Protein AF-A0A350LXK6-F1 (afdb_monomer)

pLDDT: mean 84.88, std 10.79, range [40.69, 96.62]

Structure (mmCIF, N/CA/C/O backbone):
data_AF-A0A350LXK6-F1
#
_entry.id   AF-A0A350LXK6-F1
#
loop_
_atom_site.group_PDB
_atom_site.id
_atom_site.type_symbol
_atom_site.label_atom_id
_atom_site.label_alt_id
_atom_site.label_comp_id
_atom_site.label_asym_id
_atom_site.label_entity_id
_atom_site.label_seq_id
_atom_site.pdbx_PDB_ins_code
_atom_site.Cartn_x
_atom_site.Cartn_y
_atom_site.Cartn_z
_atom_site.occupancy
_atom_site.B_iso_or_equiv
_atom_site.auth_seq_id
_atom_site.auth_comp_id
_atom_site.auth_asym_id
_atom_site.auth_atom_id
_atom_site.pdbx_PDB_model_num
ATOM 1 N N . MET A 1 1 ? -2.486 2.659 33.136 1.00 40.69 1 MET A N 1
ATOM 2 C CA . MET A 1 1 ? -1.897 3.719 32.292 1.00 40.69 1 MET A CA 1
ATO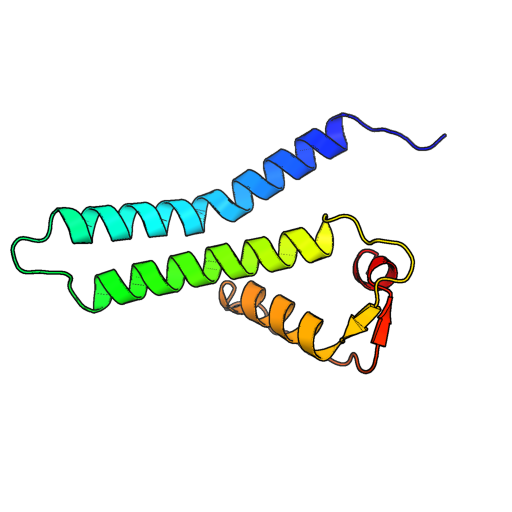M 3 C C . MET A 1 1 ? -1.773 3.173 30.884 1.00 40.69 1 MET A C 1
ATOM 5 O O . MET A 1 1 ? -1.453 1.992 30.789 1.00 40.69 1 MET A O 1
ATOM 9 N N . PRO A 1 2 ? -2.044 3.956 29.827 1.00 50.66 2 PRO A N 1
ATOM 10 C CA . PRO A 1 2 ? -1.639 3.547 28.489 1.00 50.66 2 PRO A CA 1
ATOM 11 C C . PRO A 1 2 ? -0.118 3.404 28.526 1.00 50.66 2 PRO A C 1
ATOM 13 O O . PRO A 1 2 ? 0.569 4.293 29.026 1.00 50.66 2 PRO A O 1
ATOM 16 N N . GLN A 1 3 ? 0.399 2.250 28.121 1.00 60.03 3 GLN A N 1
ATOM 17 C CA . GLN A 1 3 ? 1.832 2.108 27.928 1.00 60.03 3 GLN A CA 1
ATOM 18 C C . GLN A 1 3 ? 2.158 2.863 26.642 1.00 60.03 3 GLN A C 1
ATOM 20 O O . GLN A 1 3 ? 2.012 2.316 25.553 1.00 60.03 3 GLN A O 1
ATOM 25 N N . ASP A 1 4 ? 2.539 4.133 26.772 1.00 60.44 4 ASP A N 1
ATOM 26 C CA . ASP A 1 4 ? 3.328 4.805 25.746 1.00 60.44 4 ASP A CA 1
ATOM 27 C C . ASP A 1 4 ? 4.677 4.088 25.730 1.00 60.44 4 ASP A C 1
ATOM 29 O O . ASP A 1 4 ? 5.599 4.454 26.454 1.00 60.44 4 ASP A O 1
ATOM 33 N N . ASP A 1 5 ? 4.730 2.971 25.010 1.00 71.06 5 ASP A N 1
ATOM 34 C CA . ASP A 1 5 ? 5.942 2.197 24.824 1.00 71.06 5 ASP A CA 1
ATOM 35 C C . ASP A 1 5 ? 6.743 2.877 23.703 1.00 71.06 5 ASP A C 1
ATOM 37 O O . ASP A 1 5 ? 6.365 2.761 22.530 1.00 71.06 5 ASP A O 1
ATOM 41 N N . PRO A 1 6 ? 7.802 3.649 24.016 1.00 68.31 6 PRO A N 1
ATOM 42 C CA . PRO A 1 6 ? 8.625 4.290 22.993 1.00 68.31 6 PRO A CA 1
ATOM 43 C C . PRO A 1 6 ? 9.211 3.265 22.011 1.00 68.31 6 PRO A C 1
ATOM 45 O O . PRO A 1 6 ? 9.467 3.609 20.852 1.00 68.31 6 PRO A O 1
ATOM 48 N N . ASP A 1 7 ? 9.331 1.999 22.423 1.00 82.94 7 ASP A N 1
ATOM 49 C CA . ASP A 1 7 ? 9.780 0.926 21.550 1.00 82.94 7 ASP A CA 1
ATOM 50 C C . ASP A 1 7 ? 8.723 0.598 20.490 1.00 82.94 7 ASP A C 1
ATOM 52 O O . ASP A 1 7 ? 9.080 0.271 19.361 1.00 82.94 7 ASP A O 1
ATOM 56 N N . PHE A 1 8 ? 7.425 0.773 20.762 1.00 85.56 8 PHE A N 1
ATOM 57 C CA . PHE A 1 8 ? 6.372 0.504 19.777 1.00 85.56 8 PHE A CA 1
ATOM 58 C C . PHE A 1 8 ? 6.454 1.439 18.564 1.00 85.56 8 PHE A C 1
ATOM 60 O O . PHE A 1 8 ? 6.345 0.990 17.417 1.00 85.56 8 PHE A O 1
ATOM 67 N N . ALA A 1 9 ? 6.687 2.734 18.790 1.00 89.25 9 ALA A N 1
ATOM 68 C CA . ALA A 1 9 ? 6.861 3.697 17.704 1.00 89.25 9 ALA A CA 1
ATOM 69 C C . ALA A 1 9 ? 8.123 3.384 16.880 1.00 89.25 9 ALA A C 1
ATOM 71 O O . ALA A 1 9 ? 8.076 3.395 15.646 1.00 89.25 9 ALA A O 1
ATOM 72 N N . ALA A 1 10 ? 9.228 3.037 17.549 1.00 91.25 10 ALA A N 1
ATOM 73 C CA . ALA A 1 10 ? 10.476 2.652 16.894 1.00 91.25 10 ALA A CA 1
ATOM 74 C C . ALA A 1 10 ? 10.334 1.349 16.081 1.00 91.25 10 ALA A C 1
ATOM 76 O O . ALA A 1 10 ? 10.771 1.284 14.930 1.00 91.25 10 ALA A O 1
ATOM 77 N N . LEU A 1 11 ? 9.669 0.330 16.635 1.00 92.25 11 LEU A N 1
ATOM 78 C CA . LEU A 1 11 ? 9.391 -0.945 15.969 1.00 92.25 11 LEU A CA 1
ATOM 79 C C . LEU A 1 11 ? 8.460 -0.765 14.766 1.00 92.25 11 LEU A C 1
ATOM 81 O O . LEU A 1 11 ? 8.715 -1.332 13.702 1.00 92.25 11 LEU A O 1
ATOM 85 N N . THR A 1 12 ? 7.424 0.067 14.895 1.00 92.06 12 THR A N 1
ATOM 86 C CA . THR A 1 12 ? 6.516 0.399 13.786 1.00 92.06 12 THR A CA 1
ATOM 87 C C . THR A 1 12 ? 7.266 1.126 12.671 1.00 92.06 12 THR A C 1
ATOM 89 O O . THR A 1 12 ? 7.142 0.758 11.503 1.00 92.06 12 THR A O 1
ATOM 92 N N . GLY A 1 13 ? 8.107 2.107 13.018 1.00 93.00 13 GLY A N 1
ATOM 93 C CA . GLY A 1 13 ? 8.974 2.794 12.059 1.00 93.00 13 GLY A CA 1
ATOM 94 C C . GLY A 1 13 ? 9.918 1.831 11.334 1.00 93.00 13 GLY A C 1
ATOM 95 O O . GLY A 1 13 ? 9.986 1.843 10.106 1.00 93.00 13 GLY A O 1
ATOM 96 N N . SER A 1 14 ? 10.579 0.936 12.074 1.00 94.62 14 SER A N 1
ATOM 97 C CA . SER A 1 14 ? 11.444 -0.108 11.507 1.00 94.62 14 SER A CA 1
ATOM 98 C C . SER A 1 14 ? 10.684 -1.013 10.532 1.00 94.62 14 SER A C 1
ATOM 100 O O . SER A 1 14 ? 11.153 -1.268 9.421 1.00 94.62 14 SER A O 1
ATOM 102 N N . ARG A 1 15 ? 9.464 -1.433 10.892 1.00 94.12 15 ARG A N 1
ATOM 103 C CA . ARG A 1 15 ? 8.615 -2.267 10.036 1.00 94.12 15 ARG A CA 1
ATOM 104 C C . ARG A 1 15 ? 8.195 -1.558 8.749 1.00 94.12 15 ARG A C 1
ATOM 106 O O . ARG A 1 15 ? 8.254 -2.167 7.683 1.00 94.12 15 ARG A O 1
ATOM 113 N N . ILE A 1 16 ? 7.796 -0.289 8.837 1.00 95.00 16 ILE A N 1
ATOM 114 C CA . ILE A 1 16 ? 7.445 0.536 7.672 1.00 95.00 16 ILE A CA 1
ATOM 115 C C . ILE A 1 16 ? 8.646 0.652 6.726 1.00 95.00 16 ILE A C 1
ATOM 117 O O . ILE A 1 16 ? 8.504 0.420 5.525 1.00 95.00 16 ILE A O 1
ATOM 121 N N . CYS A 1 17 ? 9.832 0.963 7.261 1.00 96.62 17 CYS A N 1
ATOM 122 C CA . CYS A 1 17 ? 11.063 1.051 6.476 1.00 96.62 17 CYS A CA 1
ATOM 123 C C . CYS A 1 17 ? 11.403 -0.283 5.801 1.00 96.62 17 CYS A C 1
ATOM 125 O O . CYS A 1 17 ? 11.682 -0.310 4.605 1.00 96.62 17 CYS A O 1
ATOM 127 N N . HIS A 1 18 ? 11.334 -1.389 6.544 1.00 95.19 18 HIS A N 1
ATOM 128 C CA . HIS A 1 18 ? 11.590 -2.731 6.028 1.00 95.19 18 HIS A CA 1
ATOM 129 C C . HIS A 1 18 ? 10.654 -3.096 4.866 1.00 95.19 18 HIS A C 1
ATOM 131 O O . HIS A 1 18 ? 11.114 -3.521 3.806 1.00 95.19 18 HIS A O 1
ATOM 137 N N . ASP A 1 19 ? 9.345 -2.905 5.040 1.00 94.00 19 ASP A N 1
ATOM 138 C CA . ASP A 1 19 ? 8.347 -3.336 4.055 1.00 94.00 19 ASP A CA 1
ATOM 139 C C . ASP A 1 19 ? 8.384 -2.497 2.767 1.00 94.00 19 ASP A C 1
ATOM 141 O O . ASP A 1 19 ? 8.031 -2.994 1.695 1.00 94.00 19 ASP A O 1
ATOM 145 N N . LEU A 1 20 ? 8.843 -1.243 2.846 1.00 94.94 20 LEU A N 1
ATOM 146 C CA . LEU A 1 20 ? 9.023 -0.371 1.682 1.00 94.94 20 LEU A CA 1
ATOM 147 C C . LEU A 1 20 ? 10.393 -0.521 1.010 1.00 94.94 20 LEU A C 1
ATOM 149 O O . LEU A 1 20 ? 10.504 -0.218 -0.178 1.00 94.94 20 LEU A O 1
ATOM 153 N N . ALA A 1 21 ? 11.417 -1.006 1.718 1.00 94.62 21 ALA A N 1
ATOM 154 C CA . ALA A 1 21 ? 12.788 -1.056 1.210 1.00 94.62 21 ALA A CA 1
ATOM 155 C C . ALA A 1 21 ? 12.905 -1.829 -0.112 1.00 94.62 21 ALA A C 1
ATOM 157 O O . ALA A 1 21 ? 13.515 -1.343 -1.062 1.00 94.62 21 ALA A O 1
ATOM 158 N N . SER A 1 22 ? 12.290 -3.012 -0.197 1.00 91.75 22 SER A N 1
ATOM 159 C CA . SER A 1 22 ? 12.375 -3.861 -1.391 1.00 91.75 22 SER A CA 1
ATOM 160 C C . SER A 1 22 ? 11.710 -3.245 -2.635 1.00 91.75 22 SER A C 1
ATOM 162 O O . SER A 1 22 ? 12.413 -3.078 -3.635 1.00 91.75 22 SER A O 1
ATOM 164 N N . PRO A 1 23 ? 10.413 -2.867 -2.623 1.00 92.75 23 PRO A N 1
ATOM 165 C CA . PRO A 1 23 ? 9.779 -2.310 -3.818 1.00 92.75 23 PRO A CA 1
ATOM 166 C C . PRO A 1 23 ? 10.344 -0.936 -4.213 1.00 92.75 23 PRO A C 1
ATOM 168 O O . PRO A 1 23 ? 10.408 -0.625 -5.400 1.00 92.75 23 PRO A O 1
ATOM 171 N N . VAL A 1 24 ? 10.813 -0.125 -3.256 1.00 95.31 24 VAL A N 1
ATOM 172 C CA . VAL A 1 24 ? 11.494 1.146 -3.564 1.00 95.31 24 VAL A CA 1
ATOM 173 C C . VAL A 1 24 ? 12.872 0.901 -4.179 1.00 95.31 24 VAL A C 1
ATOM 175 O O . VAL A 1 24 ? 13.208 1.533 -5.177 1.00 95.31 24 VAL A O 1
ATOM 178 N N . GLY A 1 25 ? 13.651 -0.037 -3.634 1.00 93.31 25 GLY A N 1
ATOM 179 C CA . GLY A 1 25 ? 14.954 -0.408 -4.188 1.00 93.31 25 GLY A CA 1
ATOM 180 C C . GLY A 1 25 ? 14.846 -0.910 -5.628 1.00 93.31 25 GLY A C 1
ATOM 181 O O . GLY A 1 25 ? 15.568 -0.434 -6.497 1.00 93.31 25 GLY A O 1
ATOM 182 N N . ALA A 1 26 ? 13.878 -1.788 -5.908 1.00 91.31 26 ALA A N 1
ATOM 183 C CA . ALA A 1 26 ? 13.629 -2.286 -7.261 1.00 91.31 26 ALA A CA 1
ATOM 184 C C . ALA A 1 26 ? 13.218 -1.170 -8.242 1.00 91.31 26 ALA A C 1
ATOM 186 O O . ALA A 1 26 ? 13.658 -1.167 -9.392 1.00 91.31 26 ALA A O 1
ATOM 187 N N . ALA A 1 27 ? 12.435 -0.183 -7.788 1.00 92.31 27 ALA A N 1
ATOM 188 C CA . ALA A 1 27 ? 12.092 0.982 -8.600 1.00 92.31 27 ALA A CA 1
ATOM 189 C C . ALA A 1 27 ? 13.321 1.854 -8.924 1.00 92.31 27 ALA A C 1
ATOM 191 O O . ALA A 1 27 ? 13.459 2.318 -10.055 1.00 92.31 27 ALA A O 1
ATOM 192 N N . LEU A 1 28 ? 14.233 2.052 -7.967 1.00 91.62 28 LEU A N 1
ATOM 193 C CA . LEU A 1 28 ? 15.483 2.785 -8.201 1.00 91.62 28 LEU A CA 1
ATOM 194 C C . LEU A 1 28 ? 16.377 2.061 -9.214 1.00 91.62 28 LEU A C 1
ATOM 196 O O . LEU A 1 28 ? 16.830 2.686 -10.167 1.00 91.62 28 LEU A O 1
ATOM 200 N N . THR A 1 29 ? 16.547 0.743 -9.077 1.00 89.38 29 THR A N 1
ATOM 201 C CA . THR A 1 29 ? 17.282 -0.074 -10.056 1.00 89.38 29 THR A CA 1
ATOM 202 C C . THR A 1 29 ? 16.663 0.015 -11.453 1.00 89.38 29 THR A C 1
ATOM 204 O O . THR A 1 29 ? 17.375 0.178 -12.440 1.00 89.38 29 THR A O 1
ATOM 207 N N . GLY A 1 30 ? 15.329 -0.023 -11.548 1.00 87.81 30 GLY A N 1
ATOM 208 C CA . GLY A 1 30 ? 14.628 0.195 -12.813 1.00 87.81 30 GLY A CA 1
ATOM 209 C C . GLY A 1 30 ? 14.972 1.552 -13.432 1.00 87.81 30 GLY A C 1
ATOM 210 O O . GLY A 1 30 ? 15.295 1.617 -14.612 1.00 87.81 30 GLY A O 1
ATOM 211 N N . LEU A 1 31 ? 14.968 2.627 -12.638 1.00 88.75 31 LEU A N 1
ATOM 212 C CA . LEU A 1 31 ? 15.315 3.973 -13.101 1.00 88.75 31 LEU A CA 1
ATOM 213 C C . LEU A 1 31 ? 16.774 4.087 -13.577 1.00 88.75 31 LEU A C 1
ATOM 215 O O . LEU A 1 31 ? 17.035 4.758 -14.576 1.00 88.75 31 LEU A O 1
ATOM 219 N N . GLU A 1 32 ? 17.711 3.424 -12.898 1.00 87.94 32 GLU A N 1
ATOM 220 C CA . GLU A 1 32 ? 19.119 3.376 -13.308 1.00 87.94 32 GLU A CA 1
ATOM 221 C C . GLU A 1 32 ? 19.268 2.775 -14.712 1.00 87.94 32 GLU A C 1
ATOM 223 O O . GLU A 1 32 ? 19.949 3.366 -15.555 1.00 87.94 32 GLU A O 1
ATOM 228 N N . PHE A 1 33 ? 18.557 1.682 -15.012 1.00 86.25 33 PHE A N 1
ATOM 229 C CA . PHE A 1 33 ? 18.548 1.091 -16.355 1.00 86.25 33 PHE A CA 1
ATOM 230 C C . PHE A 1 33 ? 18.017 2.060 -17.414 1.00 86.25 33 PHE A C 1
ATOM 232 O O . PHE A 1 33 ? 18.665 2.246 -18.445 1.00 86.25 33 PHE A O 1
ATOM 239 N N . LEU A 1 34 ? 16.919 2.771 -17.129 1.00 84.94 34 LEU A N 1
ATOM 240 C CA . LEU A 1 34 ? 16.373 3.782 -18.046 1.00 84.94 34 LEU A CA 1
ATOM 241 C C . LEU A 1 34 ? 17.375 4.904 -18.340 1.00 84.94 34 LEU A C 1
ATOM 243 O O . LEU A 1 34 ? 17.423 5.412 -19.459 1.00 84.94 34 LEU A O 1
ATOM 247 N N . SER A 1 35 ? 18.164 5.299 -17.338 1.00 83.50 35 SER A N 1
ATOM 248 C CA . SER A 1 35 ? 19.146 6.380 -17.465 1.00 83.50 35 SER A CA 1
ATOM 249 C C . SER A 1 35 ? 20.411 5.973 -18.231 1.00 83.50 35 SER A C 1
ATOM 251 O O . SER A 1 35 ? 21.023 6.814 -18.887 1.00 83.50 35 SER A O 1
ATOM 253 N N . G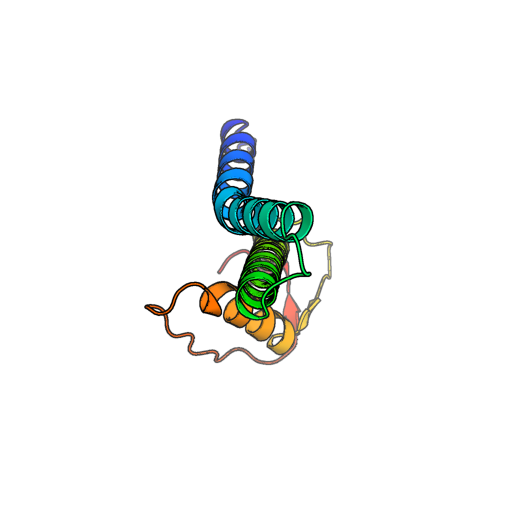LY A 1 36 ? 20.794 4.693 -18.168 1.00 79.62 36 GLY A N 1
ATOM 254 C CA . GLY A 1 36 ? 21.974 4.145 -18.844 1.00 79.62 36 GLY A CA 1
ATOM 255 C C . GLY A 1 36 ? 21.703 3.576 -20.242 1.00 79.62 36 GLY A C 1
ATOM 256 O O . GLY A 1 36 ? 22.647 3.274 -20.976 1.00 79.62 36 GLY A O 1
ATOM 257 N N . ALA A 1 37 ? 20.434 3.422 -20.628 1.00 74.50 37 ALA A N 1
ATOM 258 C CA . ALA A 1 37 ? 20.045 2.782 -21.879 1.00 74.50 37 ALA A CA 1
ATOM 259 C C . ALA A 1 37 ? 20.407 3.631 -23.113 1.00 74.50 37 ALA A C 1
ATOM 261 O O . ALA A 1 37 ? 19.731 4.595 -23.482 1.00 74.50 37 ALA A O 1
ATOM 262 N N . SER A 1 38 ? 21.464 3.211 -23.811 1.00 64.88 38 SER A N 1
ATOM 263 C CA . SER A 1 38 ? 21.876 3.749 -25.113 1.00 64.88 38 SER A CA 1
ATOM 264 C C . SER A 1 38 ? 20.925 3.242 -26.207 1.00 64.88 38 SER A C 1
ATOM 266 O O . SER A 1 38 ? 21.231 2.278 -26.901 1.00 64.88 38 SER A O 1
ATOM 268 N N . GLY A 1 39 ? 19.738 3.840 -26.322 1.00 70.06 39 GLY A N 1
ATOM 269 C CA . GLY A 1 39 ? 18.701 3.399 -27.272 1.00 70.06 39 GLY A CA 1
ATOM 270 C C . GLY A 1 39 ? 17.264 3.459 -26.750 1.00 70.06 39 GLY A C 1
ATOM 271 O O . GLY A 1 39 ? 16.343 3.137 -27.496 1.00 70.06 39 GLY A O 1
ATOM 272 N N . GLY A 1 40 ? 17.066 3.913 -25.509 1.00 70.50 40 GLY A N 1
ATOM 273 C CA . GLY A 1 40 ? 15.757 3.964 -24.863 1.00 70.50 40 GLY A CA 1
ATOM 274 C C . GLY A 1 40 ? 15.451 2.711 -24.042 1.00 70.50 40 GLY A C 1
ATOM 275 O O . GLY A 1 40 ? 16.103 1.680 -24.170 1.00 7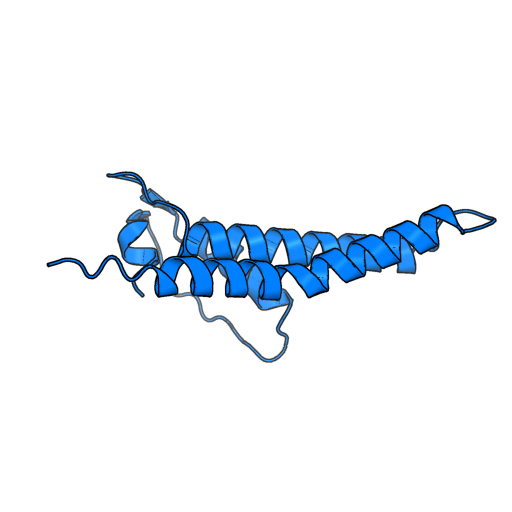0.50 40 GLY A O 1
ATOM 276 N N . ALA A 1 41 ? 14.460 2.840 -23.168 1.00 74.75 41 ALA A N 1
ATOM 277 C CA . ALA A 1 41 ? 14.045 1.812 -22.226 1.00 74.75 41 ALA A CA 1
ATOM 278 C C . ALA A 1 41 ? 13.485 0.557 -22.907 1.00 74.75 41 ALA A C 1
ATOM 280 O O . ALA A 1 41 ? 12.575 0.671 -23.736 1.00 74.75 41 ALA A O 1
ATOM 281 N N . ASN A 1 42 ? 13.932 -0.636 -22.500 1.00 84.44 42 ASN A N 1
ATOM 282 C CA . ASN A 1 42 ? 13.253 -1.869 -22.903 1.00 84.44 42 ASN A CA 1
ATOM 283 C C . ASN A 1 42 ? 11.860 -1.926 -22.225 1.00 84.44 42 ASN A C 1
ATOM 285 O O . ASN A 1 42 ? 11.747 -1.626 -21.030 1.00 84.44 42 ASN A O 1
ATOM 289 N N . PRO A 1 43 ? 10.786 -2.320 -22.942 1.00 87.44 43 PRO A N 1
ATOM 290 C CA . PRO A 1 43 ? 9.494 -2.675 -22.354 1.00 87.44 43 PRO A CA 1
ATOM 291 C C . PRO A 1 43 ? 9.551 -3.460 -21.033 1.00 87.44 43 PRO A C 1
ATOM 293 O O . PRO A 1 43 ? 8.762 -3.163 -20.134 1.00 87.44 43 PRO A O 1
ATOM 296 N N . ASP A 1 44 ? 10.486 -4.402 -20.885 1.00 86.31 44 ASP A N 1
ATOM 297 C CA . ASP A 1 44 ? 10.625 -5.214 -19.666 1.00 86.31 44 ASP A CA 1
ATOM 298 C C . ASP A 1 44 ? 11.115 -4.396 -18.459 1.00 86.31 44 ASP A C 1
ATOM 300 O O . ASP A 1 44 ? 10.618 -4.560 -17.345 1.00 86.31 44 ASP A O 1
ATOM 304 N N . GLU A 1 45 ? 12.041 -3.458 -18.670 1.00 87.00 45 GLU A N 1
ATOM 305 C CA . GLU A 1 45 ? 12.548 -2.556 -17.623 1.00 87.00 45 GLU A CA 1
ATOM 306 C C . GLU A 1 45 ? 11.445 -1.595 -17.164 1.00 87.00 45 GLU A C 1
ATOM 308 O O . GLU A 1 45 ? 11.248 -1.364 -15.969 1.00 87.00 45 GLU A O 1
ATOM 313 N N . MET A 1 46 ? 10.663 -1.087 -18.121 1.00 89.56 46 MET A N 1
ATOM 314 C CA . MET A 1 46 ? 9.488 -0.262 -17.840 1.00 89.56 46 MET A CA 1
ATOM 315 C C . MET A 1 46 ? 8.400 -1.036 -17.091 1.00 89.56 46 MET A C 1
ATOM 317 O O . MET A 1 46 ? 7.724 -0.461 -16.232 1.00 89.56 46 MET A O 1
ATOM 321 N N . ALA A 1 47 ? 8.205 -2.319 -17.409 1.00 89.38 47 ALA A N 1
ATOM 322 C CA . ALA A 1 47 ? 7.280 -3.188 -16.691 1.00 89.38 47 ALA A CA 1
ATOM 323 C C . ALA A 1 47 ? 7.754 -3.418 -15.250 1.00 89.38 47 ALA A C 1
ATOM 325 O O . ALA A 1 47 ? 6.985 -3.179 -14.322 1.00 89.38 47 ALA A O 1
ATOM 326 N N . LEU A 1 48 ? 9.034 -3.749 -15.051 1.00 87.31 48 LEU A N 1
ATOM 327 C CA . LEU A 1 48 ? 9.622 -3.940 -13.724 1.00 87.31 48 LEU A CA 1
ATOM 328 C C . LEU A 1 48 ? 9.498 -2.686 -12.847 1.00 87.31 48 LEU A C 1
ATOM 330 O O . LEU A 1 48 ? 9.115 -2.782 -11.678 1.00 87.31 48 LEU A O 1
ATOM 334 N N . LEU A 1 49 ? 9.785 -1.503 -13.400 1.00 91.94 49 LEU A N 1
ATOM 335 C CA . LEU A 1 49 ? 9.618 -0.234 -12.690 1.00 91.94 49 LEU A CA 1
ATOM 336 C C . LEU A 1 49 ? 8.154 -0.014 -12.286 1.00 91.94 49 LEU A C 1
ATOM 338 O O . LEU A 1 49 ? 7.867 0.338 -11.140 1.00 91.94 49 LEU A O 1
ATOM 342 N N . ARG A 1 50 ? 7.218 -0.235 -13.216 1.00 92.50 50 ARG A N 1
ATOM 343 C CA . ARG A 1 50 ? 5.782 -0.068 -12.960 1.00 92.50 50 ARG A CA 1
ATOM 344 C C . ARG A 1 50 ? 5.287 -1.028 -11.881 1.00 92.50 50 ARG A C 1
ATOM 346 O O . ARG A 1 50 ? 4.554 -0.597 -10.988 1.00 92.50 50 ARG A O 1
ATOM 353 N N . ASP A 1 51 ? 5.703 -2.286 -11.932 1.00 91.06 51 ASP A N 1
ATOM 354 C CA . ASP A 1 51 ? 5.323 -3.308 -10.957 1.00 91.06 51 ASP A CA 1
ATOM 355 C C . ASP A 1 51 ? 5.898 -2.984 -9.573 1.00 91.06 51 ASP A C 1
ATOM 357 O O . ASP A 1 51 ? 5.182 -3.044 -8.571 1.00 91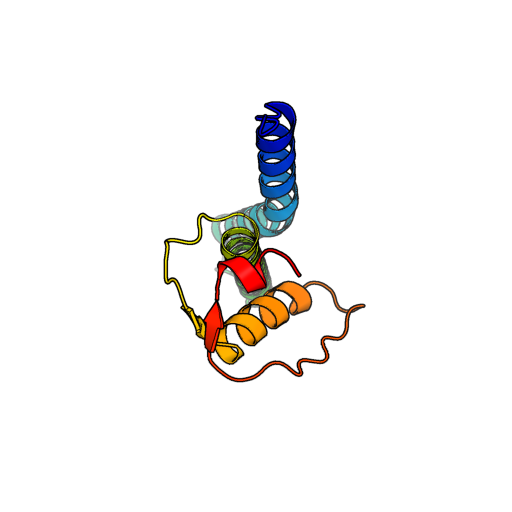.06 51 ASP A O 1
ATOM 361 N N . SER A 1 52 ? 7.151 -2.524 -9.518 1.00 93.19 52 SER A N 1
ATOM 362 C CA . SER A 1 52 ? 7.813 -2.100 -8.277 1.00 93.19 52 SER A CA 1
ATOM 363 C C . SER A 1 52 ? 7.105 -0.905 -7.630 1.00 93.19 52 SER A C 1
ATOM 365 O O . SER A 1 52 ? 6.798 -0.931 -6.436 1.00 93.19 52 SER A O 1
ATOM 367 N N . LEU A 1 53 ? 6.758 0.118 -8.420 1.00 94.81 53 LEU A N 1
ATOM 368 C CA . LEU A 1 53 ? 5.999 1.281 -7.945 1.00 94.81 53 LEU A CA 1
ATOM 369 C C . LEU A 1 53 ? 4.578 0.907 -7.506 1.00 94.81 53 LEU A C 1
ATOM 371 O O . LEU A 1 53 ? 4.081 1.432 -6.508 1.00 94.81 53 LEU A O 1
ATOM 375 N N . THR A 1 54 ? 3.934 -0.021 -8.216 1.00 92.94 54 THR A N 1
ATOM 376 C CA . THR A 1 54 ? 2.612 -0.543 -7.845 1.00 92.94 54 THR A CA 1
ATOM 377 C C . THR A 1 54 ? 2.675 -1.269 -6.502 1.00 92.94 54 THR A C 1
ATOM 379 O O . THR A 1 54 ? 1.851 -1.006 -5.624 1.00 92.94 54 THR A O 1
ATOM 382 N N . GLY A 1 55 ? 3.691 -2.111 -6.293 1.00 91.44 55 GLY A N 1
ATOM 383 C CA . GLY A 1 55 ? 3.942 -2.779 -5.016 1.00 91.44 55 GLY A CA 1
ATOM 384 C C . GLY A 1 55 ? 4.225 -1.796 -3.877 1.00 91.44 55 GLY A C 1
ATOM 385 O O . GLY A 1 55 ? 3.628 -1.912 -2.805 1.00 91.44 55 GLY A O 1
ATOM 386 N N . ALA A 1 56 ? 5.071 -0.785 -4.110 1.00 94.50 56 ALA A N 1
ATOM 387 C CA . ALA A 1 56 ? 5.370 0.257 -3.125 1.00 94.50 56 ALA A CA 1
ATOM 388 C C . ALA A 1 56 ? 4.104 1.015 -2.706 1.00 94.50 56 ALA A C 1
ATOM 390 O O . ALA A 1 56 ? 3.844 1.183 -1.513 1.00 94.50 56 ALA A O 1
ATOM 391 N N . ARG A 1 57 ? 3.284 1.423 -3.684 1.00 94.50 57 ARG A N 1
ATOM 392 C CA . ARG A 1 57 ? 2.012 2.108 -3.445 1.00 94.50 57 ARG A CA 1
ATOM 393 C C . ARG A 1 57 ? 1.048 1.246 -2.634 1.00 94.50 57 ARG A C 1
ATOM 395 O O . ARG A 1 57 ? 0.518 1.732 -1.639 1.00 94.50 57 ARG A O 1
ATOM 402 N N . ALA A 1 58 ? 0.850 -0.014 -3.019 1.00 92.69 58 ALA A N 1
ATOM 403 C CA . ALA A 1 58 ? -0.060 -0.919 -2.320 1.00 92.69 58 ALA A CA 1
ATOM 404 C C . ALA A 1 58 ? 0.376 -1.165 -0.864 1.00 92.69 58 ALA A C 1
ATOM 406 O O . ALA A 1 58 ? -0.452 -1.191 0.045 1.00 92.69 58 ALA A O 1
ATOM 407 N N . THR A 1 59 ? 1.684 -1.295 -0.619 1.00 93.44 59 THR A N 1
ATOM 408 C CA . THR A 1 59 ? 2.242 -1.367 0.740 1.00 93.44 59 THR A CA 1
ATOM 409 C C . THR A 1 59 ? 1.988 -0.083 1.521 1.00 93.44 59 THR A C 1
ATOM 411 O O . THR A 1 59 ? 1.523 -0.151 2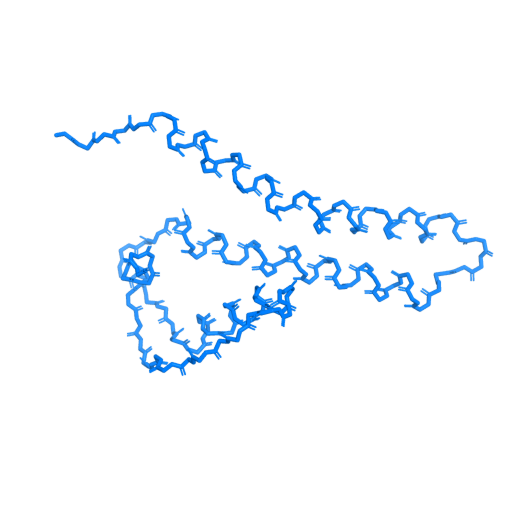.655 1.00 93.44 59 THR A O 1
ATOM 414 N N . LEU A 1 60 ? 2.206 1.089 0.923 1.00 94.12 60 LEU A N 1
ATOM 415 C CA . LEU A 1 60 ? 1.922 2.377 1.563 1.00 94.12 60 LEU A CA 1
ATOM 416 C C . LEU A 1 60 ? 0.440 2.540 1.926 1.00 94.12 60 LEU A C 1
ATOM 418 O O . LEU A 1 60 ? 0.124 2.972 3.034 1.00 94.12 60 LEU A O 1
ATOM 422 N N . GLU A 1 61 ? -0.469 2.192 1.017 1.00 91.88 61 GLU A N 1
ATOM 423 C CA . GLU A 1 61 ? -1.914 2.243 1.254 1.00 91.88 61 GLU A CA 1
ATOM 424 C C . GLU A 1 61 ? -2.313 1.311 2.409 1.00 91.88 61 GLU A C 1
ATOM 426 O O . GLU A 1 61 ? -3.011 1.748 3.328 1.00 91.88 61 GLU A O 1
ATOM 431 N N . MET A 1 62 ? -1.787 0.081 2.438 1.00 91.25 62 MET A N 1
ATOM 432 C CA . MET A 1 62 ? -2.021 -0.867 3.532 1.00 91.25 62 MET A CA 1
ATOM 433 C C . MET A 1 62 ? -1.470 -0.363 4.873 1.00 91.25 62 MET A C 1
ATOM 435 O O . MET A 1 62 ? -2.183 -0.375 5.874 1.00 91.25 62 MET A O 1
ATOM 439 N N . LEU A 1 63 ? -0.229 0.133 4.909 1.00 92.31 63 LEU A N 1
ATOM 440 C CA . LEU A 1 63 ? 0.391 0.665 6.129 1.00 92.31 63 LEU A CA 1
ATOM 441 C C . LEU A 1 63 ? -0.369 1.888 6.661 1.00 92.31 63 LEU A C 1
ATOM 443 O O . LEU A 1 63 ? -0.548 2.027 7.868 1.00 92.31 63 LEU A O 1
ATOM 447 N N . ARG A 1 64 ? -0.872 2.760 5.777 1.00 89.38 64 ARG A N 1
ATOM 448 C CA . ARG A 1 64 ? -1.717 3.900 6.170 1.00 89.38 64 ARG A CA 1
ATOM 449 C C . ARG A 1 64 ? -3.056 3.452 6.738 1.00 89.38 64 ARG A C 1
ATOM 451 O O . ARG A 1 64 ? -3.579 4.124 7.625 1.00 89.38 64 ARG A O 1
ATOM 458 N N . LEU A 1 65 ? -3.637 2.372 6.219 1.00 87.88 65 LEU A N 1
ATOM 459 C CA . LEU A 1 65 ? -4.846 1.789 6.794 1.00 87.88 65 LEU A CA 1
ATOM 460 C C . LEU A 1 65 ? -4.561 1.184 8.169 1.00 87.88 65 LEU A C 1
ATOM 462 O O . LEU A 1 65 ? -5.284 1.520 9.097 1.00 87.88 65 LEU A O 1
ATOM 466 N N . ALA A 1 66 ? -3.499 0.391 8.316 1.00 88.56 66 ALA A N 1
ATOM 467 C CA . ALA A 1 66 ? -3.175 -0.320 9.553 1.00 88.56 66 ALA A CA 1
ATOM 468 C C . ALA A 1 66 ? -2.671 0.599 10.683 1.00 88.56 66 ALA A C 1
ATOM 470 O O . ALA A 1 66 ? -3.162 0.523 11.802 1.00 88.56 66 ALA A O 1
ATOM 471 N N . PHE A 1 67 ? -1.718 1.489 10.390 1.00 87.38 67 PHE A N 1
ATOM 472 C CA . PHE A 1 67 ? -1.008 2.292 11.399 1.00 87.38 67 PHE A CA 1
ATOM 473 C C . PHE A 1 67 ? -1.350 3.786 11.359 1.00 87.38 67 PHE A C 1
ATOM 475 O O . PHE A 1 67 ? -0.965 4.542 12.249 1.00 87.38 67 PHE A O 1
ATOM 482 N N . GLY A 1 68 ? -2.037 4.251 10.313 1.00 86.81 68 GLY A N 1
ATOM 483 C CA . GLY A 1 68 ? -2.407 5.658 10.189 1.00 86.81 68 GLY A CA 1
ATOM 484 C C . GLY A 1 68 ? -3.531 6.040 11.147 1.00 86.81 68 GLY A C 1
ATOM 485 O O . GLY A 1 68 ? -4.460 5.268 11.370 1.00 86.81 68 GLY A O 1
ATOM 486 N N . HIS A 1 69 ? -3.489 7.264 11.669 1.00 82.81 69 HIS A N 1
ATOM 487 C CA . HIS A 1 69 ? -4.526 7.770 12.563 1.00 82.81 69 HIS A CA 1
ATOM 488 C C . HIS A 1 69 ? -5.920 7.693 11.913 1.00 82.81 69 HIS A C 1
ATOM 490 O O . HIS A 1 69 ? -6.158 8.265 10.845 1.00 82.81 69 HIS A O 1
ATOM 496 N N . ALA A 1 70 ? -6.846 6.990 12.563 1.00 78.12 70 ALA A N 1
ATOM 497 C CA . ALA A 1 70 ? -8.255 7.012 12.214 1.00 78.12 70 ALA A CA 1
ATOM 498 C C . ALA A 1 70 ? -8.930 8.162 12.970 1.00 78.12 70 ALA A C 1
ATOM 500 O O . ALA A 1 70 ? -9.099 8.093 14.185 1.00 78.12 70 ALA A O 1
ATOM 501 N N . GLY A 1 71 ? -9.309 9.222 12.252 1.00 72.19 71 GLY A N 1
ATOM 502 C CA . GLY A 1 71 ? -10.110 10.295 12.840 1.00 72.19 71 GLY A CA 1
ATOM 503 C C . GLY A 1 71 ? -11.438 9.762 13.390 1.00 72.19 71 GLY A C 1
ATOM 504 O O . GLY A 1 71 ? -11.973 8.757 12.909 1.00 72.19 71 GLY A O 1
ATOM 505 N N . THR A 1 72 ? -11.991 10.439 14.394 1.00 69.81 72 THR A N 1
ATOM 506 C CA . THR A 1 72 ? -13.304 10.097 14.953 1.00 69.81 72 THR A CA 1
ATOM 507 C C . THR A 1 72 ? -14.379 10.155 13.861 1.00 69.81 72 THR A C 1
ATOM 509 O O . THR A 1 72 ? -14.472 11.120 13.108 1.00 69.81 72 THR A O 1
ATOM 512 N N . GLY A 1 73 ? -15.174 9.089 13.730 1.00 67.19 73 GLY A N 1
ATOM 513 C CA . GLY A 1 73 ? -16.210 8.989 12.693 1.00 67.19 73 GLY A CA 1
ATOM 514 C C . GLY A 1 73 ? -15.701 8.667 11.281 1.00 67.19 73 GLY A C 1
ATOM 515 O O . GLY A 1 73 ? -16.496 8.677 10.344 1.00 67.19 73 GLY A O 1
ATOM 516 N N . ALA A 1 74 ? -14.411 8.354 11.101 1.00 75.69 74 ALA A N 1
ATOM 517 C CA . ALA A 1 74 ? -13.900 7.893 9.814 1.00 75.69 74 ALA A CA 1
ATOM 518 C C . ALA A 1 74 ? -14.546 6.549 9.430 1.00 75.69 74 ALA A C 1
ATOM 520 O O . ALA A 1 74 ? -14.239 5.503 10.010 1.00 75.69 74 ALA A O 1
ATOM 521 N N . ALA A 1 75 ? -15.434 6.590 8.438 1.00 78.06 75 ALA A N 1
ATOM 522 C CA . ALA A 1 75 ? -15.986 5.410 7.794 1.00 78.06 75 ALA A CA 1
ATOM 523 C C . ALA A 1 75 ? -15.070 4.964 6.649 1.00 78.06 75 ALA A C 1
ATOM 525 O O . ALA A 1 75 ? -14.488 5.783 5.934 1.00 78.06 75 ALA A O 1
ATOM 526 N N . LEU A 1 76 ? -14.951 3.656 6.481 1.00 82.75 76 LEU A N 1
ATOM 527 C CA . LEU A 1 76 ? -14.263 3.026 5.374 1.00 82.75 76 LEU A CA 1
ATOM 528 C C . LEU A 1 76 ? -15.256 2.107 4.671 1.00 82.75 76 LEU A C 1
ATOM 530 O O . LEU A 1 76 ? -15.919 1.291 5.305 1.00 82.75 76 LEU A O 1
ATOM 534 N N . ASP A 1 77 ? -15.363 2.248 3.361 1.00 87.00 77 ASP A N 1
ATOM 535 C CA . ASP A 1 77 ? -16.153 1.333 2.553 1.00 87.00 77 ASP A CA 1
ATOM 536 C C . ASP A 1 77 ? -15.436 -0.027 2.441 1.00 87.00 77 ASP A C 1
ATOM 538 O O . ASP A 1 77 ? -14.235 -0.086 2.142 1.00 87.00 77 ASP A O 1
ATOM 542 N N . ALA A 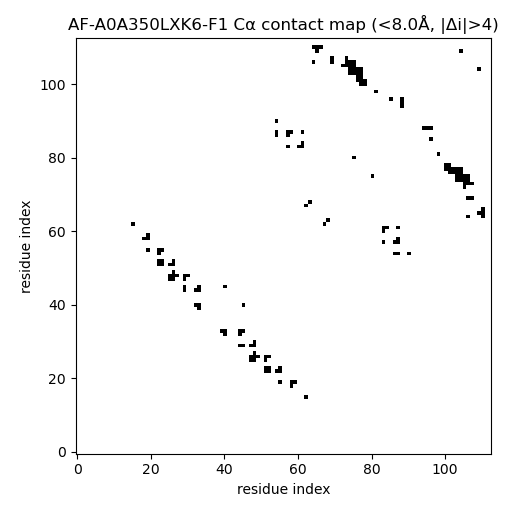1 78 ? -16.164 -1.121 2.687 1.00 89.12 78 ALA A N 1
ATOM 543 C CA . ALA A 1 78 ? -15.611 -2.473 2.655 1.00 89.12 78 ALA A CA 1
ATOM 544 C C . ALA A 1 78 ? -15.028 -2.838 1.278 1.00 89.12 78 ALA A C 1
ATOM 546 O O . ALA A 1 78 ? -14.022 -3.550 1.215 1.00 89.12 78 ALA A O 1
ATOM 547 N N . ALA A 1 79 ? -15.582 -2.318 0.176 1.00 88.81 79 ALA A N 1
ATOM 548 C CA . ALA A 1 79 ? -15.042 -2.575 -1.160 1.00 88.81 79 ALA A CA 1
ATOM 549 C C . ALA A 1 79 ? -13.690 -1.869 -1.381 1.00 88.81 79 ALA A C 1
ATOM 551 O O . ALA A 1 79 ? -12.753 -2.458 -1.934 1.00 88.81 79 ALA A O 1
ATOM 552 N N . THR A 1 80 ? -13.547 -0.639 -0.887 1.00 87.81 80 THR A N 1
ATOM 553 C CA . THR A 1 80 ? -12.278 0.107 -0.889 1.00 87.81 80 THR A CA 1
ATOM 554 C C . THR A 1 80 ? -11.208 -0.590 -0.041 1.00 87.81 80 THR A C 1
ATOM 556 O O . THR A 1 80 ? -10.056 -0.731 -0.473 1.00 87.81 80 THR A O 1
ATOM 559 N N . LEU A 1 81 ? -11.586 -1.092 1.140 1.00 89.69 81 LEU A N 1
ATOM 560 C CA . LEU A 1 81 ? -10.694 -1.881 1.992 1.00 89.69 81 LEU A CA 1
ATOM 561 C C . LEU A 1 81 ? -10.247 -3.164 1.284 1.00 89.69 81 LEU A C 1
ATOM 563 O O . LEU A 1 81 ? -9.048 -3.415 1.162 1.00 89.69 81 LEU A O 1
ATOM 567 N N . GLY A 1 82 ? -11.198 -3.931 0.749 1.00 91.88 82 GLY A N 1
ATOM 568 C CA . GLY A 1 82 ? -10.921 -5.171 0.029 1.00 91.88 82 GLY A CA 1
ATOM 569 C C . GLY A 1 82 ? -10.030 -4.957 -1.195 1.00 91.88 82 GLY A C 1
ATOM 570 O O . GLY A 1 82 ? -9.163 -5.783 -1.479 1.00 91.88 82 GLY A O 1
ATOM 571 N N . THR A 1 83 ? -10.182 -3.829 -1.893 1.00 90.88 83 THR A N 1
ATOM 572 C CA . THR A 1 83 ? -9.313 -3.449 -3.019 1.00 90.88 83 THR A CA 1
ATOM 573 C C . THR A 1 83 ? -7.883 -3.190 -2.556 1.00 90.88 83 THR A C 1
ATOM 575 O O . THR A 1 83 ? -6.948 -3.732 -3.145 1.00 90.88 83 THR A O 1
ATOM 578 N N . THR A 1 84 ? -7.710 -2.437 -1.467 1.00 90.69 84 THR A N 1
ATOM 579 C CA . THR A 1 84 ? -6.383 -2.156 -0.895 1.00 90.69 84 THR A CA 1
ATOM 580 C C . THR A 1 84 ? -5.689 -3.437 -0.429 1.00 90.69 84 THR A C 1
ATOM 582 O O . THR A 1 84 ? -4.542 -3.697 -0.796 1.00 90.69 84 THR A O 1
ATOM 585 N N . VAL A 1 85 ? -6.396 -4.283 0.329 1.00 92.19 85 VAL A N 1
ATOM 586 C CA . VAL A 1 85 ? -5.853 -5.553 0.837 1.00 92.19 85 VAL A CA 1
ATOM 587 C C . VAL A 1 85 ? -5.487 -6.480 -0.322 1.00 92.19 85 VAL A C 1
ATOM 589 O O . VAL A 1 85 ? -4.393 -7.044 -0.337 1.00 92.19 85 VAL A O 1
ATOM 592 N N . ARG A 1 86 ? -6.348 -6.601 -1.340 1.00 92.19 86 ARG A N 1
ATOM 593 C CA . ARG A 1 86 ? -6.065 -7.415 -2.531 1.00 92.19 86 ARG A CA 1
ATOM 594 C C . ARG A 1 86 ? -4.849 -6.903 -3.300 1.00 92.19 86 ARG A C 1
ATOM 596 O O . ARG A 1 86 ? -4.010 -7.713 -3.683 1.00 92.19 86 ARG A O 1
ATOM 603 N N . GLY A 1 87 ? -4.728 -5.589 -3.485 1.00 90.81 87 GLY A N 1
ATOM 604 C CA . GLY A 1 87 ? -3.561 -4.974 -4.120 1.00 90.81 87 GLY A CA 1
ATOM 605 C C . GLY A 1 87 ? -2.270 -5.280 -3.361 1.00 90.81 87 GLY A C 1
ATOM 606 O O . GLY A 1 87 ? -1.277 -5.689 -3.958 1.00 90.81 87 GLY A O 1
ATOM 607 N N . HIS A 1 88 ? -2.294 -5.182 -2.030 1.00 90.94 88 HIS A N 1
ATOM 608 C CA . HIS A 1 88 ? -1.136 -5.511 -1.202 1.00 90.94 88 HIS A CA 1
ATOM 609 C C . HIS A 1 88 ? -0.773 -7.005 -1.259 1.00 90.94 88 HIS A C 1
ATOM 611 O O . HIS A 1 88 ? 0.407 -7.366 -1.314 1.00 90.94 88 HIS A O 1
ATOM 617 N N . LEU A 1 89 ? -1.772 -7.891 -1.277 1.00 91.25 89 LEU A N 1
ATOM 618 C CA . LEU A 1 89 ? -1.577 -9.340 -1.363 1.00 91.25 89 LEU A CA 1
ATOM 619 C C . LEU A 1 89 ? -1.191 -9.831 -2.763 1.00 91.25 89 LEU A C 1
ATOM 621 O O . LEU A 1 89 ? -0.621 -10.913 -2.863 1.00 91.25 89 LEU A O 1
ATOM 625 N N . ALA A 1 90 ? -1.412 -9.049 -3.824 1.00 87.38 90 ALA A N 1
ATOM 626 C CA . ALA A 1 90 ? -0.999 -9.408 -5.184 1.00 87.38 90 ALA A CA 1
ATOM 627 C C . ALA A 1 90 ? 0.520 -9.640 -5.301 1.00 87.38 90 ALA A C 1
ATOM 629 O O . ALA A 1 90 ? 0.970 -10.448 -6.107 1.00 87.38 90 ALA A O 1
ATOM 630 N N . THR A 1 91 ? 1.310 -9.005 -4.429 1.00 78.06 91 THR A N 1
ATOM 631 C CA . THR A 1 91 ? 2.764 -9.221 -4.315 1.00 78.06 91 THR A CA 1
ATOM 632 C C . THR A 1 91 ? 3.143 -10.539 -3.617 1.00 78.06 91 THR A C 1
ATOM 634 O O . THR A 1 91 ? 4.319 -10.892 -3.537 1.00 78.06 91 THR A O 1
ATOM 637 N N . ARG A 1 92 ? 2.163 -11.290 -3.092 1.00 84.12 92 ARG A N 1
ATOM 638 C CA . ARG A 1 92 ? 2.346 -12.509 -2.289 1.00 84.12 92 ARG A CA 1
ATOM 639 C C . ARG A 1 92 ? 1.559 -13.681 -2.894 1.00 84.12 92 ARG 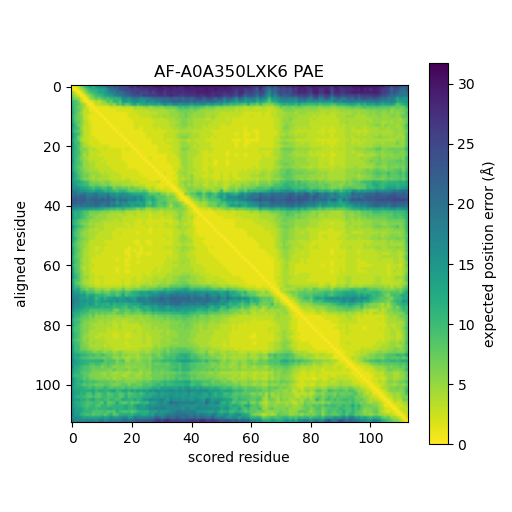A C 1
ATOM 641 O O . ARG A 1 92 ? 0.515 -14.056 -2.364 1.00 84.12 92 ARG A O 1
ATOM 648 N N . PRO A 1 93 ? 2.084 -14.351 -3.937 1.00 80.81 93 PRO A N 1
ATOM 649 C CA . PRO A 1 93 ? 1.343 -15.351 -4.723 1.00 80.81 93 PRO A CA 1
ATOM 650 C C . PRO A 1 93 ? 0.926 -16.608 -3.942 1.00 80.81 93 PRO A C 1
ATOM 652 O O . PRO A 1 93 ? 0.127 -17.407 -4.421 1.00 80.81 93 PRO A O 1
ATOM 655 N N . ARG A 1 94 ? 1.465 -16.802 -2.733 1.00 89.56 94 ARG A N 1
ATOM 656 C CA . ARG A 1 94 ? 1.118 -17.914 -1.836 1.00 89.56 94 ARG A CA 1
ATOM 657 C C . ARG A 1 94 ? -0.131 -17.654 -0.990 1.00 89.56 94 ARG A C 1
ATOM 659 O O . ARG A 1 94 ? -0.579 -18.565 -0.303 1.00 89.56 94 ARG A O 1
ATOM 666 N N . LEU A 1 95 ? -0.679 -16.440 -1.013 1.00 90.00 95 LEU A N 1
ATOM 667 C CA . LEU A 1 95 ? -1.839 -16.056 -0.216 1.00 90.00 95 LEU A CA 1
ATOM 668 C C . LEU A 1 95 ? -3.082 -15.940 -1.102 1.00 90.00 95 LEU A C 1
ATOM 670 O O . LEU A 1 95 ? -3.026 -15.415 -2.211 1.00 90.00 95 LEU A O 1
ATOM 674 N N . ARG A 1 96 ? -4.218 -16.421 -0.591 1.00 86.81 96 ARG A N 1
ATOM 675 C CA . ARG A 1 96 ? -5.543 -16.216 -1.186 1.00 86.81 96 ARG A CA 1
ATOM 676 C C . ARG A 1 96 ? -6.383 -15.387 -0.227 1.00 86.81 96 ARG A C 1
ATOM 678 O O . ARG A 1 96 ? -6.394 -15.669 0.967 1.00 86.81 96 ARG A O 1
ATOM 685 N N . LEU A 1 97 ? -7.066 -14.380 -0.762 1.00 90.19 97 LEU A N 1
ATOM 686 C CA . LEU A 1 97 ? -7.990 -13.542 -0.008 1.00 90.19 97 LEU A CA 1
ATOM 687 C C . LEU A 1 97 ? -9.420 -13.970 -0.323 1.00 90.19 97 LEU A C 1
ATOM 689 O O . LEU A 1 97 ? -9.877 -13.776 -1.450 1.00 90.19 97 LEU A O 1
ATOM 693 N N . ASP A 1 98 ? -10.104 -14.509 0.677 1.00 91.81 98 ASP A N 1
ATOM 694 C CA . ASP A 1 98 ? -11.560 -14.605 0.680 1.00 91.81 98 ASP A CA 1
ATOM 695 C C . ASP A 1 98 ? -12.116 -13.358 1.381 1.00 91.81 98 ASP A C 1
ATOM 697 O O . ASP A 1 98 ? -11.699 -13.035 2.495 1.00 91.81 98 ASP A O 1
ATOM 701 N N . TRP A 1 99 ? -12.974 -12.600 0.697 1.00 92.00 99 TRP A N 1
ATOM 702 C CA . TRP A 1 99 ? -13.472 -11.311 1.180 1.00 92.00 99 TRP A CA 1
ATOM 703 C C . TRP A 1 99 ? -14.985 -11.366 1.355 1.00 92.00 99 TRP A C 1
ATOM 705 O O . TRP A 1 99 ? -15.720 -11.350 0.370 1.00 92.00 99 TRP A O 1
ATOM 715 N N . ALA A 1 100 ? -15.435 -11.379 2.6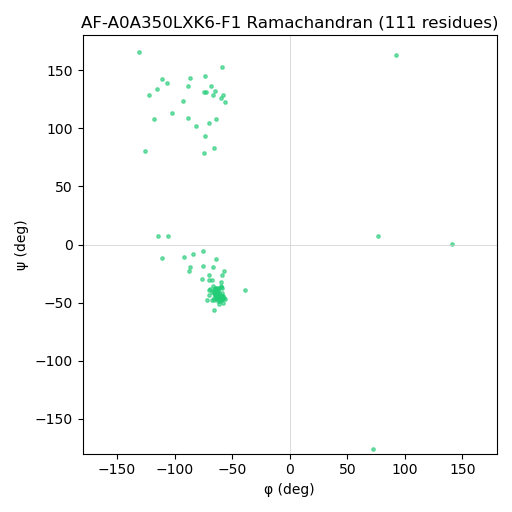09 1.00 90.75 100 ALA A N 1
ATOM 716 C CA . ALA A 1 100 ? -16.846 -11.523 2.973 1.00 90.75 100 ALA A CA 1
ATOM 717 C C . ALA A 1 100 ? -17.446 -10.280 3.660 1.00 90.75 100 ALA A C 1
ATOM 719 O O . ALA A 1 100 ? -18.561 -10.342 4.164 1.00 90.75 100 ALA A O 1
ATOM 720 N N . LEU A 1 101 ? -16.709 -9.165 3.720 1.00 89.00 101 LEU A N 1
ATOM 721 C CA . LEU A 1 101 ? -17.179 -7.933 4.358 1.00 89.00 101 LEU A CA 1
ATOM 722 C C . LEU A 1 101 ? -17.951 -7.056 3.367 1.00 89.00 101 LEU A C 1
ATOM 724 O O . LEU A 1 101 ? -17.480 -6.824 2.249 1.00 89.00 101 LEU A O 1
ATOM 728 N N . ASP A 1 102 ? -19.076 -6.507 3.819 1.00 88.44 102 ASP A N 1
ATOM 729 C CA . ASP A 1 102 ? -19.919 -5.557 3.100 1.00 88.44 102 ASP A CA 1
ATOM 730 C C . ASP A 1 102 ? -20.282 -4.330 3.961 1.00 88.44 102 ASP A C 1
ATOM 732 O O . ASP A 1 102 ? -20.058 -4.283 5.172 1.00 88.44 102 ASP A O 1
ATOM 736 N N . GLY A 1 103 ? -20.798 -3.289 3.303 1.00 86.19 103 GLY A N 1
ATOM 737 C CA . GLY A 1 103 ? -21.261 -2.069 3.963 1.00 86.19 103 GLY A CA 1
ATOM 738 C C . GLY A 1 103 ? -20.156 -1.156 4.528 1.00 86.19 103 GLY A C 1
ATOM 739 O O . GLY A 1 103 ? -18.958 -1.371 4.314 1.00 86.19 103 GLY A O 1
ATOM 740 N N . PRO A 1 104 ? -20.556 -0.067 5.208 1.00 82.94 104 PRO A N 1
ATOM 741 C CA . PRO A 1 104 ? -19.625 0.848 5.853 1.00 82.94 104 PRO A CA 1
ATOM 742 C C . PRO A 1 104 ? -19.041 0.227 7.127 1.00 82.94 104 PRO A C 1
ATOM 744 O O . PRO A 1 104 ? -19.767 -0.232 8.007 1.00 82.94 104 PRO A O 1
ATOM 747 N N . LEU A 1 105 ? -17.719 0.292 7.260 1.00 83.12 105 LEU A N 1
ATOM 748 C CA . LEU A 1 105 ? -16.975 -0.147 8.437 1.00 83.12 105 LEU A CA 1
ATOM 749 C C . LEU A 1 105 ? -16.379 1.065 9.153 1.00 83.12 105 LEU A C 1
ATOM 751 O O . LEU A 1 105 ? -15.900 2.010 8.526 1.00 83.12 105 LEU A O 1
ATOM 755 N N . GLY A 1 106 ? -16.355 1.043 10.484 1.00 80.69 106 GLY A N 1
ATOM 756 C CA . GLY A 1 106 ? -15.562 2.013 11.236 1.00 80.69 106 GLY A CA 1
ATOM 757 C C . GLY A 1 106 ? -14.076 1.765 10.980 1.00 80.69 106 GLY A C 1
ATOM 758 O O . GLY A 1 106 ? -13.606 0.641 11.146 1.00 80.69 106 GLY A O 1
ATOM 759 N N . ARG A 1 107 ? -13.308 2.796 10.611 1.00 76.19 107 ARG A N 1
ATOM 760 C CA . ARG A 1 107 ? -11.871 2.635 10.330 1.00 76.19 107 ARG A CA 1
ATOM 761 C C . ARG A 1 107 ? -11.099 2.080 11.531 1.00 76.19 107 ARG A C 1
ATOM 763 O O . ARG A 1 107 ? -10.233 1.239 11.343 1.00 76.19 107 ARG A O 1
ATOM 770 N N . ALA A 1 108 ? -11.457 2.496 12.747 1.00 74.56 108 ALA A N 1
ATOM 771 C CA . ALA A 1 108 ? -10.885 1.939 13.972 1.00 74.56 108 ALA A CA 1
ATOM 772 C C . ALA A 1 108 ? -11.195 0.439 14.119 1.00 74.56 108 ALA A C 1
ATOM 774 O O . ALA A 1 108 ? -10.310 -0.338 14.453 1.00 74.56 108 ALA A O 1
ATOM 775 N N . ALA A 1 109 ? -12.420 0.004 13.798 1.00 70.44 109 ALA A N 1
ATOM 776 C CA . ALA A 1 109 ? -12.765 -1.416 13.821 1.00 70.44 109 ALA A CA 1
ATOM 777 C C . ALA A 1 109 ? -11.906 -2.209 12.825 1.00 70.44 109 ALA A C 1
ATOM 779 O O . ALA A 1 109 ? -11.382 -3.247 13.193 1.00 70.44 109 ALA A O 1
ATOM 780 N N . ALA A 1 110 ? -11.673 -1.679 11.618 1.00 69.56 110 ALA A N 1
ATOM 781 C CA . ALA A 1 110 ? -10.814 -2.305 10.609 1.00 69.56 110 ALA A CA 1
ATOM 782 C C . ALA A 1 110 ? -9.318 -2.375 10.992 1.00 69.56 110 ALA A C 1
ATOM 784 O O . ALA A 1 110 ? -8.585 -3.157 10.396 1.00 69.56 110 ALA A O 1
ATOM 785 N N . GLN A 1 111 ? -8.858 -1.567 11.953 1.00 73.25 111 GLN A N 1
ATOM 786 C CA . GLN A 1 111 ? -7.474 -1.575 12.455 1.00 73.25 111 GLN A CA 1
ATOM 787 C C . GLN A 1 111 ? -7.242 -2.593 13.579 1.00 73.25 111 GLN A C 1
ATOM 789 O O . GLN A 1 111 ? -6.097 -2.936 13.858 1.00 73.25 111 GLN A O 1
ATOM 794 N N . HIS A 1 112 ? -8.314 -3.046 14.233 1.00 59.22 112 HIS A N 1
ATOM 795 C CA . HIS A 1 112 ? -8.269 -3.936 15.396 1.00 59.22 112 HIS A CA 1
ATOM 796 C C . HIS A 1 112 ? -8.677 -5.390 15.086 1.00 59.22 112 HIS A C 1
ATOM 798 O O . HIS A 1 112 ? -8.813 -6.176 16.025 1.00 59.22 112 HIS A O 1
ATOM 804 N N . VAL A 1 113 ? -8.884 -5.741 13.809 1.00 44.78 113 VAL A N 1
ATOM 805 C CA . VAL A 1 113 ? -9.100 -7.131 13.347 1.00 44.78 113 VAL A CA 1
ATOM 806 C C . VAL A 1 113 ? -7.764 -7.778 13.011 1.00 44.78 113 VAL A C 1
ATOM 808 O O . VAL A 1 113 ? -7.571 -8.946 13.409 1.00 44.78 113 VAL A O 1
#

Secondary structure (DSSP, 8-state):
-----HHHHHHHHHHHHHHHHHHHHHHHHHHHHHHH-TT---HHHHHHHHHHHHHHHHHHHHHHHHHS---TT-EEEHHHHHHHHHHHHTT-TT--------SEEEHHHHH--

Nearest PDB structures (foldseek):
  7ra3-assembly1_R  TM=4.454E-01  e=6.653E+00  Homo sapiens
  7rbt-assembly1_R  TM=3.898E-01  e=7.483E+00  Homo sapiens

Mean predicted aligned error: 6.89 Å

Solvent-accessible surface area (backbone atoms only — not comparable to full-atom values): 6549 Å² total; per-residue (Å²): 128,84,80,85,49,71,62,55,59,53,52,50,51,51,50,54,52,58,70,40,46,58,30,48,50,47,27,50,56,29,51,52,50,50,74,68,38,91,85,56,67,53,71,65,47,55,47,50,23,51,52,18,48,50,50,34,49,24,46,50,54,43,48,47,57,58,74,38,89,65,59,91,87,40,71,34,50,30,67,62,49,52,50,41,53,51,52,42,43,65,81,38,86,90,64,83,87,87,85,89,70,71,62,80,36,50,39,62,59,72,49,74,113

Sequence (113 aa):
MPQDDPDFAALTGSRICHDLASPVGAALTGLEFLSGASGGANPDEMALLRDSLTGARATLEMLRLAFGHAGTGAALDAATLGTTVRGHLATRPRLRLDWALDGPLGRAAAQHV

Radius of gyration: 17.75 Å; Cα contacts (8 Å, |Δi|>4): 83; chains: 1; bounding box: 43×28×60 Å

Foldseek 3Di:
DPPPPVVVVVVLVVVLCVQLVVLVVQLVVLVVCQVPDPPGHDPVSVVSNVLSVLLNVLSVLVSCLQPNDQPP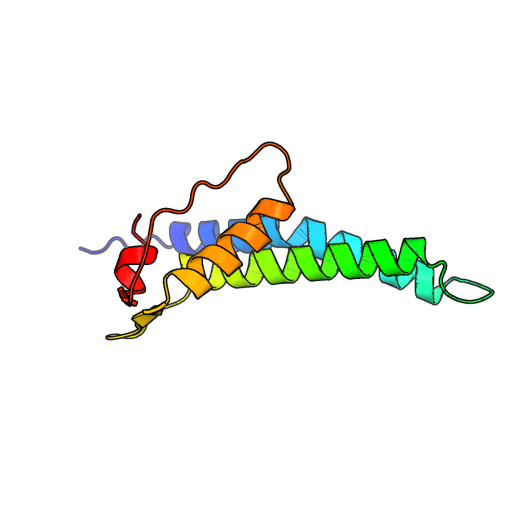PDKDALVNVVVSVVSNCVVPVVDDDDRDDGDIDRSVVVNVD